Protein AF-A0A6B3HRD9-F1 (afdb_monomer_lite)

Foldseek 3Di:
DDDDPDDDDDDDDDDDQVPDWDWDDDQWQVNDIDIDGPVRQVPADKDWDFAWDDDPVDDIDHGDIDMHHPPVSVCVVTPGHPPDDDD

pLDDT: mean 92.52, std 9.56, range [41.62, 98.31]

Secondary structure (DSSP, 8-state):
-PPP----SSPPPPP-GGG-EEEE-SSBTTSS-EEEEHHHHHTS--EEEEEEEE-TTS-EEEEEEEEE--HHHHHHHSPBPTT----

Structure (mmCIF, N/CA/C/O backbone):
data_AF-A0A6B3HRD9-F1
#
_entry.id   AF-A0A6B3HRD9-F1
#
loop_
_atom_site.group_PDB
_atom_site.id
_atom_site.type_symbol
_atom_site.label_atom_id
_atom_site.label_alt_id
_atom_site.label_comp_id
_atom_site.label_asym_id
_atom_site.label_entity_id
_atom_site.label_seq_id
_atom_site.pdbx_PDB_ins_code
_atom_site.Cartn_x
_atom_site.Cartn_y
_atom_site.Cartn_z
_atom_site.occupancy
_atom_site.B_iso_or_equiv
_atom_site.auth_seq_id
_atom_site.auth_comp_id
_atom_site.auth_asym_id
_atom_site.auth_atom_id
_atom_site.pdbx_PDB_model_num
ATOM 1 N N . MET A 1 1 ? 19.978 -7.762 -20.839 1.00 41.62 1 MET A N 1
ATOM 2 C CA . MET A 1 1 ? 18.679 -7.280 -20.325 1.00 41.62 1 MET A CA 1
ATOM 3 C C . MET A 1 1 ? 18.976 -6.189 -19.316 1.00 41.62 1 MET A C 1
ATOM 5 O O . MET A 1 1 ? 19.665 -6.478 -18.347 1.00 41.62 1 MET A O 1
ATOM 9 N N . ALA A 1 2 ? 18.589 -4.943 -19.584 1.00 56.19 2 ALA A N 1
ATOM 10 C CA . ALA A 1 2 ? 18.756 -3.878 -18.599 1.00 56.19 2 ALA A CA 1
ATOM 11 C C . ALA A 1 2 ? 17.741 -4.119 -17.471 1.00 56.19 2 ALA A C 1
ATOM 13 O O . ALA A 1 2 ? 16.549 -4.246 -17.743 1.00 56.19 2 ALA A O 1
ATOM 14 N N . GLY A 1 3 ? 18.224 -4.286 -16.238 1.00 59.44 3 GLY A N 1
ATOM 15 C CA . GLY A 1 3 ? 17.369 -4.404 -15.057 1.00 59.44 3 GLY A CA 1
ATOM 16 C C . GLY A 1 3 ? 16.576 -3.119 -14.812 1.00 59.44 3 GLY A C 1
ATOM 17 O O . GLY A 1 3 ? 16.858 -2.078 -15.406 1.00 59.44 3 GLY A O 1
ATOM 18 N N . TRP A 1 4 ? 15.570 -3.191 -13.945 1.00 67.50 4 TRP A N 1
ATOM 19 C CA . TRP A 1 4 ? 14.733 -2.035 -13.637 1.00 67.50 4 TRP A CA 1
ATOM 20 C C . TRP A 1 4 ? 15.543 -0.915 -12.976 1.00 67.50 4 TRP A C 1
ATOM 22 O O . TRP A 1 4 ? 16.401 -1.204 -12.137 1.00 67.50 4 TRP A O 1
ATOM 32 N N . PRO A 1 5 ? 15.278 0.359 -13.314 1.00 72.06 5 PRO A N 1
ATOM 33 C CA . PRO A 1 5 ? 15.857 1.473 -12.583 1.00 72.06 5 PRO A CA 1
ATOM 34 C C . PRO A 1 5 ? 15.348 1.432 -11.138 1.00 72.06 5 PRO A C 1
ATOM 36 O O . PRO A 1 5 ? 14.171 1.656 -10.865 1.00 72.06 5 PRO A O 1
ATOM 39 N N . VAL A 1 6 ? 16.242 1.096 -10.210 1.00 79.81 6 VAL A N 1
ATOM 40 C CA . VAL A 1 6 ? 15.945 1.066 -8.776 1.00 79.81 6 VAL A CA 1
ATOM 41 C C . VAL A 1 6 ? 16.152 2.466 -8.210 1.00 79.81 6 VAL A C 1
ATOM 43 O O . VAL A 1 6 ? 17.221 3.050 -8.374 1.00 79.81 6 VAL A O 1
ATOM 46 N N . SER A 1 7 ? 15.147 2.985 -7.508 1.00 83.38 7 SER A N 1
ATOM 47 C CA . SER A 1 7 ? 15.263 4.204 -6.708 1.00 83.38 7 SER A CA 1
ATOM 48 C C . SER A 1 7 ? 15.041 3.859 -5.240 1.00 83.38 7 SER A C 1
ATOM 50 O O . SER A 1 7 ? 14.038 3.238 -4.892 1.00 83.38 7 SER A O 1
ATOM 52 N N . HIS A 1 8 ? 15.984 4.231 -4.378 1.00 85.25 8 HIS A N 1
ATOM 53 C CA . HIS A 1 8 ? 15.853 4.086 -2.933 1.00 85.25 8 HIS A CA 1
ATOM 54 C C . HIS A 1 8 ? 16.319 5.368 -2.242 1.00 85.25 8 HIS A C 1
ATOM 56 O O . HIS A 1 8 ? 17.329 5.966 -2.611 1.00 85.25 8 HIS A O 1
ATOM 62 N N . CYS A 1 9 ? 15.584 5.788 -1.215 1.00 84.00 9 CYS A N 1
ATOM 63 C CA . CYS A 1 9 ? 16.018 6.852 -0.323 1.00 84.00 9 CYS A CA 1
ATOM 64 C C . CYS A 1 9 ? 16.625 6.204 0.928 1.00 84.00 9 CYS A C 1
ATOM 66 O O . CYS A 1 9 ? 15.910 5.593 1.719 1.00 84.00 9 CYS A O 1
ATOM 68 N N . GLY A 1 10 ? 17.948 6.296 1.084 1.00 91.12 10 GLY A N 1
ATOM 69 C CA . GLY A 1 10 ? 18.672 5.674 2.199 1.00 91.12 10 GLY A CA 1
ATOM 70 C C . GLY A 1 10 ? 18.988 4.182 1.998 1.00 91.12 10 GLY A C 1
ATOM 71 O O . GLY A 1 10 ? 18.827 3.655 0.895 1.00 91.12 10 GLY A O 1
ATOM 72 N N . PRO A 1 11 ? 19.510 3.498 3.033 1.00 93.69 11 PRO A N 1
ATOM 73 C CA . PRO A 1 11 ? 19.888 2.090 2.951 1.00 93.69 11 PRO A CA 1
ATOM 74 C C . PRO A 1 11 ? 18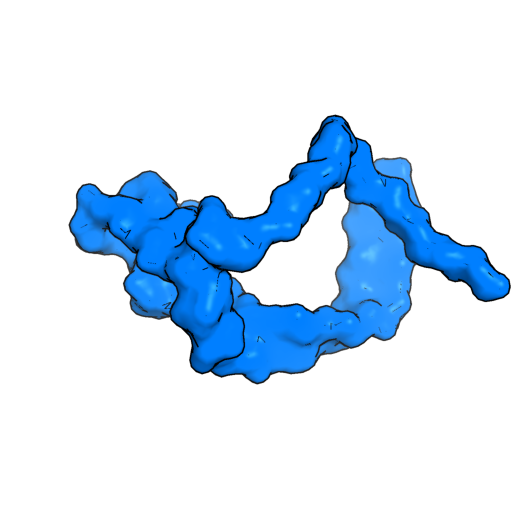.661 1.174 2.865 1.00 93.69 11 PRO A C 1
ATOM 76 O O . PRO A 1 11 ? 17.675 1.371 3.572 1.00 93.69 11 PRO A O 1
ATOM 79 N N . VAL A 1 12 ? 18.750 0.119 2.052 1.00 93.38 12 VAL A N 1
ATOM 80 C CA . VAL A 1 12 ? 17.707 -0.914 1.980 1.00 93.38 12 VAL A CA 1
ATOM 81 C C . VAL A 1 12 ? 17.756 -1.769 3.256 1.00 93.38 12 VAL A C 1
ATOM 83 O O . VAL A 1 12 ? 18.796 -2.376 3.540 1.00 93.38 12 VAL A O 1
ATOM 86 N N . PRO A 1 13 ? 16.673 -1.834 4.050 1.00 92.38 13 PRO A N 1
ATOM 87 C CA . PRO A 1 13 ? 16.668 -2.602 5.287 1.00 92.38 13 PRO A CA 1
ATOM 88 C C . PRO A 1 13 ? 16.758 -4.107 5.009 1.00 92.38 13 PRO A C 1
ATOM 90 O O . PRO A 1 13 ? 16.184 -4.625 4.052 1.00 92.38 13 PRO A O 1
ATOM 93 N N . ARG A 1 14 ? 17.453 -4.842 5.887 1.00 95.12 14 ARG A N 1
ATOM 94 C CA . ARG A 1 14 ? 17.449 -6.312 5.851 1.00 95.12 14 ARG A CA 1
ATOM 95 C C . ARG A 1 14 ? 16.114 -6.832 6.374 1.00 95.12 14 ARG A C 1
ATOM 97 O O . ARG A 1 14 ? 15.807 -6.649 7.551 1.00 95.12 14 ARG A O 1
ATOM 104 N N . PHE A 1 15 ? 15.364 -7.513 5.517 1.00 95.62 15 PHE A N 1
ATOM 105 C CA . PHE A 1 15 ? 14.092 -8.122 5.884 1.00 95.62 15 PHE A CA 1
ATOM 106 C C . PHE A 1 15 ? 14.287 -9.322 6.825 1.00 95.62 15 PHE A C 1
ATOM 108 O O . PHE A 1 15 ? 15.168 -10.154 6.606 1.00 95.62 15 PHE A O 1
ATOM 115 N N . ARG A 1 16 ? 13.475 -9.388 7.887 1.00 96.56 16 ARG A N 1
ATOM 116 C CA . ARG A 1 16 ? 13.414 -10.502 8.844 1.00 96.56 16 ARG A CA 1
ATOM 117 C C . ARG A 1 16 ? 11.951 -10.729 9.243 1.00 96.56 16 ARG A C 1
ATOM 119 O O . ARG A 1 16 ? 11.453 -9.939 10.051 1.00 96.56 16 ARG A O 1
ATOM 126 N N . PRO A 1 17 ? 11.257 -11.731 8.677 1.00 96.56 17 PRO A N 1
ATOM 127 C CA . PRO A 1 17 ? 9.812 -11.883 8.855 1.00 96.56 17 PRO A CA 1
ATOM 128 C C . PRO A 1 17 ? 9.415 -12.098 10.321 1.00 96.56 17 PRO A C 1
ATOM 130 O O . PRO A 1 17 ? 8.366 -11.628 10.743 1.00 96.56 17 PRO A O 1
ATOM 133 N N . GLU A 1 18 ? 10.290 -12.692 11.135 1.00 96.38 18 GLU A N 1
ATOM 134 C CA . GLU A 1 18 ? 10.033 -13.012 12.548 1.00 96.38 18 GLU A CA 1
ATOM 135 C C . GLU A 1 18 ? 9.992 -11.771 13.452 1.00 96.38 18 GLU A C 1
ATOM 137 O O . GLU A 1 18 ? 9.562 -11.842 14.600 1.00 96.38 18 GLU A O 1
ATOM 142 N N . ARG A 1 19 ? 10.505 -10.636 12.965 1.00 95.50 19 ARG A N 1
ATOM 143 C CA . ARG A 1 19 ? 10.537 -9.352 13.686 1.00 95.50 19 ARG A CA 1
ATOM 144 C C . ARG A 1 19 ? 9.804 -8.240 12.946 1.00 95.50 19 ARG A C 1
ATOM 146 O O . ARG A 1 19 ? 9.884 -7.087 13.361 1.00 95.50 19 ARG A O 1
ATOM 153 N N . TRP A 1 20 ? 9.160 -8.572 11.835 1.00 97.69 20 TRP A N 1
ATOM 154 C CA . TRP A 1 20 ? 8.443 -7.618 11.012 1.00 97.69 20 TRP A CA 1
ATOM 155 C C . TRP A 1 20 ? 6.961 -7.627 11.376 1.00 97.69 20 TRP A C 1
ATOM 157 O O . TRP A 1 20 ? 6.366 -8.689 11.564 1.00 97.69 20 TRP A O 1
ATOM 167 N N . ASP A 1 21 ? 6.363 -6.443 11.427 1.00 97.50 21 ASP A N 1
ATOM 168 C CA . ASP A 1 21 ? 4.927 -6.269 11.551 1.00 97.50 21 ASP A CA 1
ATOM 169 C C . ASP A 1 21 ? 4.403 -5.143 10.644 1.00 97.50 21 ASP A C 1
ATOM 171 O O . ASP A 1 21 ? 5.066 -4.129 10.408 1.00 97.50 21 ASP A O 1
ATOM 175 N N . LEU A 1 22 ? 3.183 -5.325 10.130 1.00 97.56 22 LEU A N 1
ATOM 176 C CA . LEU A 1 22 ? 2.412 -4.252 9.509 1.00 97.56 22 LEU A CA 1
ATOM 177 C C . LEU A 1 22 ? 1.632 -3.534 10.600 1.00 97.56 22 LEU A C 1
ATOM 179 O O . LEU A 1 22 ? 0.749 -4.134 11.213 1.00 97.56 22 LEU A O 1
ATOM 183 N N . LYS A 1 23 ? 1.901 -2.242 10.790 1.00 97.50 23 LYS A N 1
ATOM 184 C CA . LYS A 1 23 ? 1.157 -1.405 11.735 1.00 97.50 23 LYS A CA 1
ATOM 185 C C . LYS A 1 23 ? 0.268 -0.409 11.019 1.00 97.50 23 LYS A C 1
ATOM 187 O O . LYS A 1 23 ? 0.739 0.348 10.176 1.00 97.50 23 LYS A O 1
ATOM 192 N N . VAL A 1 24 ? -0.988 -0.345 11.445 1.00 97.56 24 VAL A N 1
ATOM 193 C CA . VAL A 1 24 ? -1.912 0.742 11.105 1.00 97.56 24 VAL A CA 1
ATOM 194 C C . VAL A 1 24 ? -2.252 1.485 12.389 1.00 97.56 24 VAL A C 1
ATOM 196 O O . VAL A 1 24 ? -2.749 0.898 13.349 1.00 97.56 24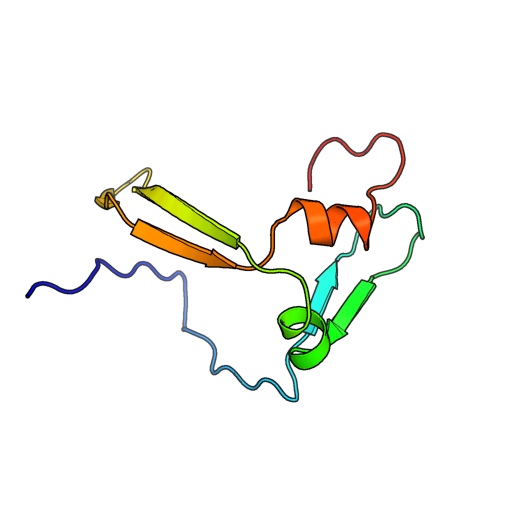 VAL A O 1
ATOM 199 N N . PHE A 1 25 ? -1.948 2.777 12.427 1.00 95.94 25 PHE A N 1
ATOM 200 C CA . PHE A 1 25 ? -2.069 3.627 13.610 1.00 95.94 25 PHE A CA 1
ATOM 201 C C . PHE A 1 25 ? -2.561 5.027 13.223 1.00 95.94 25 PHE A C 1
ATOM 203 O O . PHE A 1 25 ? -2.725 5.333 12.047 1.00 95.94 25 PHE A O 1
ATOM 210 N N . GLY A 1 26 ? -2.823 5.873 14.222 1.00 94.62 26 GLY A N 1
ATOM 211 C CA . GLY A 1 26 ? -3.457 7.180 14.037 1.00 94.62 26 GLY A CA 1
ATOM 212 C C . GLY A 1 26 ? -4.940 7.144 14.406 1.00 94.62 26 GLY A C 1
ATOM 213 O O . GLY A 1 26 ? -5.341 6.414 15.315 1.00 94.62 26 GLY A O 1
ATOM 214 N N . ALA A 1 27 ? -5.757 7.943 13.717 1.00 96.00 27 ALA A N 1
ATOM 215 C CA . ALA A 1 27 ? -7.191 8.052 13.973 1.00 96.00 27 ALA A CA 1
ATOM 216 C C . ALA A 1 27 ? -7.966 6.873 13.354 1.00 96.00 27 ALA A C 1
ATOM 218 O O . ALA A 1 27 ? -8.668 7.020 12.356 1.00 96.00 27 ALA A O 1
ATOM 219 N N . THR A 1 28 ? -7.836 5.685 13.942 1.00 96.94 28 THR A N 1
ATOM 220 C CA . THR A 1 28 ? -8.655 4.516 13.589 1.00 96.94 28 THR A CA 1
ATOM 221 C C . THR A 1 28 ? -9.928 4.488 14.429 1.00 96.94 28 THR A C 1
ATOM 223 O O . THR A 1 28 ? -9.981 5.018 15.541 1.00 96.94 28 THR A O 1
ATOM 226 N N . ARG A 1 29 ? -10.974 3.822 13.935 1.00 96.44 29 ARG A N 1
ATOM 227 C CA . ARG A 1 29 ? -12.255 3.683 14.646 1.00 96.44 29 ARG A CA 1
ATOM 228 C C . ARG A 1 29 ? -12.104 3.050 16.033 1.00 96.44 29 ARG A C 1
ATOM 230 O O . ARG A 1 29 ? -12.907 3.319 16.917 1.00 96.44 29 ARG A O 1
ATOM 237 N N . GLN A 1 30 ? -11.101 2.194 16.216 1.00 91.62 30 GLN A N 1
ATOM 238 C CA . GLN A 1 30 ? -10.857 1.470 17.466 1.00 91.62 30 GLN A CA 1
ATOM 239 C C . GLN A 1 30 ? -9.943 2.233 18.438 1.00 91.62 30 GLN A C 1
ATOM 241 O O . GLN A 1 30 ? -9.659 1.708 19.514 1.00 91.62 30 GLN A O 1
ATOM 246 N N . ALA A 1 31 ? -9.484 3.439 18.065 1.00 88.69 31 ALA A N 1
ATOM 247 C CA . ALA A 1 31 ? -8.604 4.309 18.851 1.00 88.69 31 ALA A CA 1
ATOM 248 C C . ALA A 1 31 ? -7.352 3.604 19.416 1.00 88.69 31 ALA A C 1
ATOM 250 O O . ALA A 1 31 ? -6.804 4.007 20.441 1.00 88.69 31 ALA A O 1
ATOM 251 N N . ARG A 1 32 ? -6.893 2.540 18.744 1.00 92.38 32 ARG A N 1
ATOM 252 C CA . ARG A 1 32 ? -5.672 1.797 19.066 1.00 92.38 32 ARG A CA 1
ATOM 253 C C . ARG A 1 32 ? -4.971 1.345 17.781 1.00 92.38 32 ARG A C 1
ATOM 255 O O . ARG A 1 32 ? -5.652 1.150 16.769 1.00 92.38 32 ARG A O 1
ATOM 262 N N . PRO A 1 33 ? -3.642 1.150 17.808 1.00 93.88 33 PRO A N 1
ATOM 263 C CA . PRO A 1 33 ? -2.927 0.565 16.685 1.00 93.88 33 PRO A CA 1
ATOM 264 C C . PRO A 1 33 ? -3.393 -0.864 16.401 1.00 93.88 33 PRO A C 1
ATOM 266 O O . PRO A 1 33 ? -3.649 -1.644 17.320 1.00 93.88 33 PRO A O 1
ATOM 269 N N . HIS A 1 34 ? -3.444 -1.205 15.122 1.00 97.31 34 HIS A N 1
ATOM 270 C CA . HIS A 1 34 ? -3.544 -2.574 14.643 1.00 97.31 34 HIS A CA 1
ATOM 271 C C . HIS A 1 34 ? -2.149 -3.044 14.245 1.00 97.31 34 HIS A C 1
ATOM 273 O O . HIS A 1 34 ? -1.383 -2.263 13.677 1.00 97.31 34 HIS A O 1
ATOM 279 N N . SER A 1 35 ? -1.823 -4.296 14.553 1.00 97.75 35 SER A N 1
ATOM 280 C CA . SER A 1 35 ? -0.549 -4.906 14.187 1.00 97.75 35 SER A CA 1
ATOM 281 C C . SER A 1 35 ? -0.793 -6.326 13.706 1.00 97.75 35 SER A C 1
ATOM 283 O O . SER A 1 35 ? -1.549 -7.052 14.350 1.00 97.75 35 SER A O 1
ATOM 285 N N . TRP A 1 36 ? -0.145 -6.704 12.610 1.00 98.25 36 TRP A N 1
ATOM 286 C CA . TRP A 1 36 ? -0.151 -8.064 12.079 1.00 98.25 36 TRP A CA 1
ATOM 287 C C . TRP A 1 36 ? 1.280 -8.501 11.800 1.00 98.25 36 TRP A C 1
ATOM 289 O O . TRP A 1 36 ? 2.062 -7.750 11.214 1.00 98.25 36 TRP A O 1
ATOM 299 N N . SER A 1 37 ? 1.606 -9.721 12.197 1.00 98.31 37 SER A N 1
ATOM 300 C CA . SER A 1 37 ? 2.838 -10.407 11.820 1.00 98.31 37 SER A CA 1
ATOM 301 C C . SER A 1 37 ? 2.893 -10.665 10.314 1.00 98.31 37 SER A C 1
ATOM 303 O O . SER A 1 37 ? 1.887 -10.606 9.601 1.00 98.31 37 SER A O 1
ATOM 305 N N . TRP A 1 38 ? 4.085 -10.995 9.819 1.00 97.81 38 TRP A N 1
ATOM 306 C CA . TRP A 1 38 ? 4.270 -11.390 8.424 1.00 97.81 38 TRP A CA 1
ATOM 307 C C . TRP A 1 38 ? 3.341 -12.540 7.995 1.00 97.81 38 TRP A C 1
ATOM 309 O O . TRP A 1 38 ? 2.736 -12.483 6.921 1.00 97.81 38 TRP A O 1
ATOM 319 N N . ASP A 1 39 ? 3.179 -13.554 8.844 1.00 97.88 39 ASP A N 1
ATOM 320 C CA . ASP A 1 39 ? 2.346 -14.723 8.543 1.00 97.88 39 ASP A CA 1
ATOM 321 C C . ASP A 1 39 ? 0.857 -14.349 8.475 1.00 97.88 39 ASP A C 1
ATOM 323 O O . ASP A 1 39 ? 0.150 -14.763 7.557 1.00 97.88 39 ASP A O 1
ATOM 327 N N . GLU A 1 40 ? 0.385 -13.486 9.378 1.00 98.06 40 GLU A N 1
ATOM 328 C CA . GLU A 1 40 ? -0.996 -12.985 9.349 1.00 98.06 40 GLU A CA 1
ATOM 329 C C . GLU A 1 40 ? -1.274 -12.143 8.100 1.00 98.06 40 GLU A C 1
ATOM 331 O O . GLU A 1 40 ? -2.327 -12.288 7.479 1.00 98.06 40 GLU A O 1
ATOM 336 N N . VAL A 1 41 ? -0.326 -11.289 7.700 1.00 97.00 41 VAL A N 1
ATOM 337 C CA . VAL A 1 41 ? -0.447 -10.480 6.480 1.00 97.00 41 VAL A CA 1
ATOM 338 C C . VAL A 1 41 ? -0.470 -11.375 5.243 1.00 97.00 41 VAL A C 1
ATOM 340 O O . VAL A 1 41 ? -1.323 -11.202 4.375 1.00 97.00 41 VAL A O 1
ATOM 343 N N . THR A 1 42 ? 0.423 -12.360 5.149 1.00 95.50 42 THR A N 1
ATOM 344 C CA . THR A 1 42 ? 0.512 -13.231 3.965 1.00 95.50 42 THR A CA 1
ATOM 345 C C . THR A 1 42 ? -0.649 -14.216 3.823 1.00 95.50 42 THR A C 1
ATOM 347 O O . THR A 1 42 ? -0.881 -14.700 2.713 1.00 95.50 42 THR 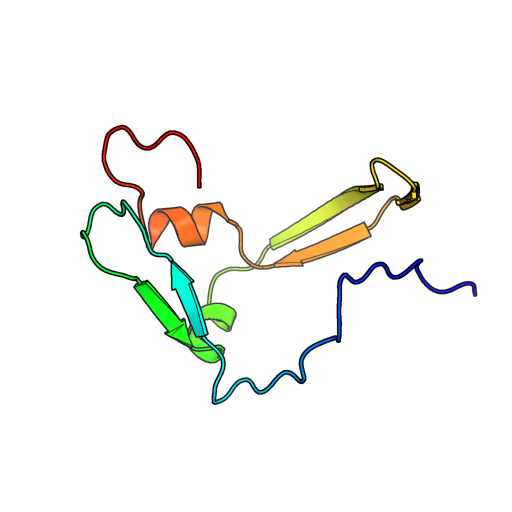A O 1
ATOM 350 N N . ALA A 1 43 ? -1.414 -14.452 4.891 1.00 97.50 43 ALA A N 1
ATOM 351 C CA . ALA A 1 43 ? -2.660 -15.214 4.858 1.00 97.50 43 ALA A CA 1
ATOM 352 C C . ALA A 1 43 ? -3.859 -14.431 4.277 1.00 97.50 43 ALA A C 1
ATOM 354 O O . ALA A 1 43 ? -4.898 -15.029 3.987 1.00 97.50 43 ALA A O 1
ATOM 355 N N . LEU A 1 44 ? -3.752 -13.107 4.104 1.00 98.06 44 LEU A N 1
ATOM 356 C CA . LEU A 1 44 ? -4.837 -12.288 3.554 1.00 98.06 44 LEU A CA 1
ATOM 357 C C . LEU A 1 44 ? -5.054 -12.543 2.047 1.00 98.06 44 LEU A C 1
ATOM 359 O O . LEU A 1 44 ? -4.108 -12.887 1.335 1.00 98.06 44 LEU A O 1
ATOM 363 N N . PRO A 1 45 ? -6.279 -12.324 1.519 1.00 97.00 45 PRO A N 1
ATOM 364 C CA . PRO A 1 45 ? -6.562 -12.466 0.093 1.00 97.00 45 PRO A CA 1
ATOM 365 C C . PRO A 1 45 ? -5.659 -11.585 -0.775 1.00 97.00 45 PRO A C 1
ATOM 367 O O . PRO A 1 45 ? -5.452 -10.404 -0.480 1.00 97.00 45 PRO A O 1
ATOM 370 N N . ARG A 1 46 ? -5.162 -12.156 -1.875 1.00 97.44 46 ARG A N 1
ATOM 371 C CA . ARG A 1 46 ? -4.232 -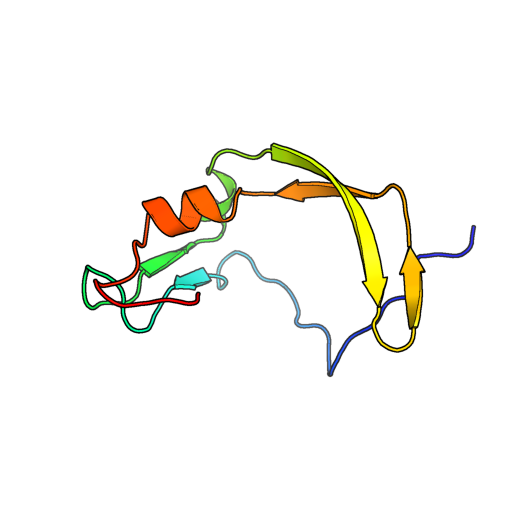11.500 -2.800 1.00 97.44 46 ARG A CA 1
ATOM 372 C C . ARG A 1 46 ? -4.876 -11.298 -4.161 1.00 97.44 46 ARG A C 1
ATOM 374 O O . ARG A 1 46 ? -5.685 -12.113 -4.597 1.00 97.44 46 ARG A O 1
ATOM 381 N N . VAL A 1 47 ? -4.476 -10.232 -4.837 1.00 98.06 47 VAL A N 1
ATOM 382 C CA . VAL A 1 47 ? -4.886 -9.920 -6.208 1.00 98.06 47 VAL A CA 1
ATOM 383 C C . VAL A 1 47 ? -3.660 -9.669 -7.076 1.00 98.06 47 VAL A C 1
ATOM 385 O O . VAL A 1 47 ? -2.607 -9.268 -6.572 1.00 98.06 47 VAL A O 1
ATOM 388 N N . GLY A 1 48 ? -3.816 -9.923 -8.373 1.00 97.94 48 GLY A N 1
ATOM 389 C CA . GLY A 1 48 ? -2.891 -9.488 -9.411 1.00 97.94 48 GLY A CA 1
ATOM 390 C C . GLY A 1 48 ? -3.468 -8.280 -10.146 1.00 97.94 48 GLY A C 1
ATOM 391 O O . GLY A 1 48 ? -4.663 -8.272 -10.443 1.00 97.94 48 GLY A O 1
ATOM 392 N N . VAL A 1 49 ? -2.649 -7.274 -10.442 1.00 97.56 49 VAL A N 1
ATOM 393 C CA . VAL A 1 49 ? -3.033 -6.130 -11.285 1.00 97.56 49 VAL A CA 1
ATOM 394 C C . VAL A 1 49 ? -1.912 -5.796 -12.260 1.00 97.56 49 VAL A C 1
ATOM 396 O O . VAL A 1 49 ? -0.742 -5.903 -11.903 1.00 97.56 49 VAL A O 1
ATOM 399 N N . VAL A 1 50 ? -2.260 -5.370 -13.475 1.00 97.81 50 VAL A N 1
ATOM 400 C CA . VAL A 1 50 ? -1.285 -4.821 -14.427 1.00 97.81 50 VAL A CA 1
ATOM 401 C C . VAL A 1 50 ? -1.344 -3.301 -14.363 1.00 97.81 50 VAL A C 1
ATOM 403 O O . VAL A 1 50 ? -2.415 -2.729 -14.557 1.00 97.81 50 VAL A O 1
ATOM 406 N N . ALA A 1 51 ? -0.219 -2.653 -14.061 1.00 96.44 51 ALA A N 1
ATOM 407 C CA . ALA A 1 51 ? -0.147 -1.198 -13.940 1.00 96.44 51 ALA A CA 1
ATOM 408 C C . ALA A 1 51 ? 1.257 -0.651 -14.225 1.00 96.44 51 ALA A C 1
ATOM 410 O O . ALA A 1 51 ? 2.262 -1.327 -14.006 1.00 96.44 51 ALA A O 1
ATOM 411 N N . ASP A 1 52 ? 1.314 0.607 -14.650 1.00 94.62 52 ASP A N 1
ATOM 412 C CA . ASP A 1 52 ? 2.555 1.332 -14.913 1.00 94.62 52 ASP A CA 1
ATOM 413 C C . ASP A 1 52 ? 3.047 2.061 -13.651 1.00 94.62 52 ASP A C 1
ATOM 415 O O . ASP A 1 52 ? 2.261 2.470 -12.795 1.00 94.62 52 ASP A O 1
ATOM 419 N N . LEU A 1 53 ? 4.361 2.260 -13.546 1.00 92.25 53 LEU A N 1
ATOM 420 C CA . LEU A 1 53 ? 4.995 3.091 -12.525 1.00 92.25 53 LEU A CA 1
ATOM 421 C C . LEU A 1 53 ? 5.587 4.334 -13.191 1.00 92.25 53 LEU A C 1
ATOM 423 O O . LEU A 1 53 ? 6.560 4.251 -13.943 1.00 92.25 53 LEU A O 1
ATOM 427 N N . HIS A 1 54 ? 5.025 5.500 -12.872 1.00 90.88 54 HIS A N 1
ATOM 428 C CA . HIS A 1 54 ? 5.496 6.796 -13.361 1.00 90.88 54 HIS A CA 1
ATOM 429 C C . HIS A 1 54 ? 6.287 7.523 -12.268 1.00 90.88 54 HIS A C 1
ATOM 431 O O . HIS A 1 54 ? 5.722 7.959 -11.264 1.00 90.88 54 HIS A O 1
ATOM 437 N N . CYS A 1 55 ? 7.602 7.675 -12.443 1.00 89.62 55 CYS A N 1
ATOM 438 C CA . CYS A 1 55 ? 8.411 8.488 -11.538 1.00 89.62 55 CYS A CA 1
ATOM 439 C C . CYS A 1 55 ? 8.260 9.977 -11.884 1.00 89.62 55 CYS A C 1
ATOM 441 O O . CYS A 1 55 ? 8.556 10.379 -13.006 1.00 89.62 55 CYS A O 1
ATOM 443 N N . ALA A 1 56 ? 7.873 10.813 -10.914 1.00 90.62 56 ALA A N 1
ATOM 444 C CA . ALA A 1 56 ? 7.649 12.249 -11.131 1.00 90.62 56 ALA A CA 1
ATOM 445 C C . ALA A 1 56 ? 8.883 13.015 -11.652 1.00 90.62 56 ALA A C 1
ATOM 447 O O . ALA A 1 56 ? 8.741 14.048 -12.298 1.00 90.62 56 ALA A O 1
ATOM 448 N N . GLN A 1 57 ? 10.090 12.523 -11.362 1.00 84.81 57 GLN A N 1
ATOM 449 C CA . GLN A 1 57 ? 11.364 13.140 -11.759 1.00 84.81 57 GLN A CA 1
ATOM 450 C C . GLN A 1 57 ? 12.229 12.205 -12.616 1.00 84.81 57 GLN A C 1
ATOM 452 O O . GLN A 1 57 ? 13.403 12.485 -12.848 1.00 84.81 57 GLN A O 1
ATOM 457 N N . GLY A 1 58 ? 11.683 11.066 -13.036 1.00 78.88 58 GLY A N 1
ATOM 458 C CA . GLY A 1 58 ? 12.467 9.983 -13.612 1.00 78.88 58 GLY A CA 1
ATOM 459 C C . GLY A 1 58 ? 11.754 9.299 -14.761 1.00 78.88 58 GLY A C 1
ATOM 460 O O . GLY A 1 58 ? 10.955 9.892 -15.482 1.00 78.88 58 GLY A O 1
ATOM 461 N N . THR A 1 59 ? 12.075 8.028 -14.951 1.00 84.19 59 THR A N 1
ATOM 462 C CA . THR A 1 59 ? 11.516 7.233 -16.037 1.00 84.19 59 THR A CA 1
ATOM 463 C C . THR A 1 59 ? 10.149 6.663 -15.674 1.00 84.19 59 THR A C 1
ATOM 465 O O . THR A 1 59 ? 9.824 6.419 -14.510 1.00 84.19 59 THR A O 1
ATOM 468 N N . THR A 1 60 ? 9.343 6.442 -16.709 1.00 88.81 60 THR A N 1
ATOM 469 C CA . THR A 1 60 ? 8.161 5.585 -16.630 1.00 88.81 60 THR A CA 1
ATOM 470 C C . THR A 1 60 ? 8.567 4.154 -16.956 1.00 88.81 60 THR A C 1
ATOM 472 O O . THR A 1 60 ? 9.332 3.932 -17.896 1.00 88.81 60 THR A O 1
ATOM 475 N N . SER A 1 61 ? 8.034 3.198 -16.204 1.00 88.19 61 SER A N 1
ATOM 476 C CA . SER A 1 61 ? 8.170 1.770 -16.466 1.00 88.19 61 SER A CA 1
ATOM 477 C C . SER A 1 61 ? 6.771 1.161 -16.584 1.00 88.19 61 SER A C 1
ATOM 479 O O . SER A 1 61 ? 5.937 1.376 -15.706 1.00 88.19 61 SER A O 1
ATOM 481 N N . THR A 1 62 ? 6.484 0.486 -17.699 1.00 92.94 62 THR A N 1
ATOM 482 C CA . THR A 1 62 ? 5.117 0.094 -18.083 1.00 92.94 62 THR A CA 1
ATOM 483 C C . THR A 1 62 ? 4.886 -1.417 -18.064 1.00 92.94 62 THR A C 1
ATOM 485 O O . THR A 1 62 ? 5.832 -2.204 -18.123 1.00 92.94 62 THR A O 1
ATOM 488 N N . GLY A 1 63 ? 3.616 -1.827 -18.002 1.00 93.44 63 GLY A N 1
ATOM 489 C CA . GLY A 1 63 ? 3.181 -3.215 -18.166 1.00 93.44 63 GLY A CA 1
ATOM 490 C C . GLY A 1 63 ? 3.563 -4.139 -17.011 1.00 93.44 63 GLY A C 1
ATOM 491 O O . GLY A 1 63 ? 3.769 -5.331 -17.231 1.00 93.44 63 GLY A O 1
ATOM 492 N N . HIS A 1 64 ? 3.692 -3.616 -15.789 1.00 92.56 64 HIS A N 1
ATOM 493 C CA . HIS A 1 64 ? 4.085 -4.439 -14.648 1.00 92.56 64 HIS A CA 1
ATOM 494 C C . HIS A 1 64 ? 2.921 -5.247 -14.103 1.00 92.56 64 HIS A C 1
ATOM 496 O O . HIS A 1 64 ? 1.868 -4.693 -13.797 1.00 92.56 64 HIS A O 1
ATOM 502 N N . GLU A 1 65 ? 3.164 -6.534 -13.880 1.00 96.25 65 GLU A N 1
ATOM 503 C CA . GLU A 1 65 ? 2.313 -7.386 -13.058 1.00 96.25 65 GLU A CA 1
ATOM 504 C C . GLU A 1 65 ? 2.665 -7.198 -11.576 1.00 96.25 65 GLU A C 1
ATOM 506 O O . GLU A 1 65 ? 3.765 -7.526 -11.125 1.00 96.25 65 GLU A O 1
ATOM 511 N N . TRP A 1 66 ? 1.718 -6.672 -10.807 1.00 96.19 66 TRP A N 1
ATOM 512 C CA . TRP A 1 66 ? 1.819 -6.493 -9.363 1.00 96.19 66 TRP A CA 1
ATOM 513 C C . TRP A 1 66 ? 0.980 -7.542 -8.649 1.00 96.19 66 TRP A C 1
ATOM 515 O O . TRP A 1 66 ? -0.170 -7.768 -9.016 1.00 96.19 66 TRP A O 1
ATOM 525 N N . PHE A 1 67 ? 1.519 -8.117 -7.574 1.00 97.06 67 PHE A N 1
ATOM 526 C CA . PHE A 1 67 ? 0.810 -9.078 -6.731 1.00 97.06 67 PHE A CA 1
ATOM 527 C C . PHE A 1 67 ? 0.853 -8.636 -5.277 1.00 97.06 67 PHE A C 1
ATOM 529 O O . PHE A 1 67 ? 1.929 -8.445 -4.708 1.00 97.06 67 PHE A O 1
ATOM 536 N N . GLY A 1 68 ? -0.307 -8.528 -4.640 1.00 96.81 68 GLY A N 1
ATOM 537 C CA . GLY A 1 68 ? -0.364 -8.029 -3.272 1.00 96.81 68 GLY A CA 1
ATOM 538 C C . GLY A 1 68 ? -1.737 -8.135 -2.637 1.00 96.81 68 GLY A C 1
ATOM 539 O O . GLY A 1 68 ? -2.672 -8.689 -3.210 1.00 96.81 68 GLY A O 1
ATOM 540 N N . ILE A 1 69 ? -1.828 -7.607 -1.423 1.00 97.88 69 ILE A N 1
ATOM 541 C CA . ILE A 1 69 ? -3.072 -7.518 -0.663 1.00 97.88 69 ILE A CA 1
ATOM 542 C C . ILE A 1 69 ? -3.753 -6.209 -1.067 1.00 97.88 69 ILE A C 1
ATOM 544 O O . ILE A 1 69 ? -3.095 -5.165 -1.031 1.00 97.88 69 ILE A O 1
ATOM 548 N N . PRO A 1 70 ? -5.045 -6.219 -1.441 1.00 97.25 70 PRO A N 1
ATOM 549 C CA . PRO A 1 70 ? -5.763 -4.983 -1.720 1.00 97.25 70 PRO A CA 1
ATOM 550 C C . PRO A 1 70 ? -5.709 -4.043 -0.512 1.00 97.25 70 PRO A C 1
ATOM 552 O O . PRO A 1 70 ? -6.030 -4.460 0.602 1.00 97.25 70 PRO A O 1
ATOM 555 N N . ALA A 1 71 ? -5.378 -2.766 -0.720 1.00 95.94 71 ALA A N 1
ATOM 556 C CA . ALA A 1 71 ? -5.381 -1.768 0.356 1.00 95.94 71 ALA A CA 1
ATOM 557 C C . ALA A 1 71 ? -6.747 -1.701 1.068 1.00 95.94 71 ALA A C 1
ATOM 559 O O . ALA A 1 71 ? -6.821 -1.587 2.289 1.00 95.94 71 ALA A O 1
ATOM 560 N N . GLU A 1 72 ? -7.835 -1.890 0.316 1.00 96.94 72 GLU A N 1
ATOM 561 C CA . GLU A 1 72 ? -9.199 -1.974 0.841 1.00 96.94 72 GLU A CA 1
ATOM 562 C C . GLU A 1 72 ? -9.379 -3.096 1.883 1.00 96.94 72 GLU A C 1
ATOM 564 O O . GLU A 1 72 ? -10.119 -2.933 2.853 1.00 96.94 72 GLU A O 1
ATOM 569 N N . THR A 1 73 ? -8.678 -4.227 1.738 1.00 97.88 73 THR A N 1
ATOM 570 C CA . THR A 1 73 ? -8.695 -5.307 2.737 1.00 97.88 73 THR A CA 1
ATOM 571 C C . THR A 1 73 ? -8.127 -4.825 4.065 1.00 97.88 73 THR A C 1
ATOM 573 O O . THR A 1 73 ? -8.741 -5.067 5.102 1.00 97.88 73 THR A O 1
ATOM 576 N N . ILE A 1 74 ? -7.019 -4.082 4.045 1.00 97.25 74 ILE A N 1
ATOM 577 C CA . ILE A 1 74 ? -6.427 -3.507 5.260 1.00 97.25 74 ILE A CA 1
ATOM 578 C C . ILE A 1 74 ? -7.353 -2.445 5.864 1.00 97.25 74 ILE A C 1
ATOM 580 O O . ILE A 1 74 ? -7.578 -2.456 7.073 1.00 97.25 74 ILE A O 1
ATOM 584 N N . LEU A 1 75 ? -7.972 -1.593 5.040 1.00 96.56 75 LEU A N 1
ATOM 585 C CA . LEU A 1 75 ? -8.923 -0.576 5.507 1.00 96.56 75 LEU A CA 1
ATOM 586 C C . LEU A 1 75 ? -10.185 -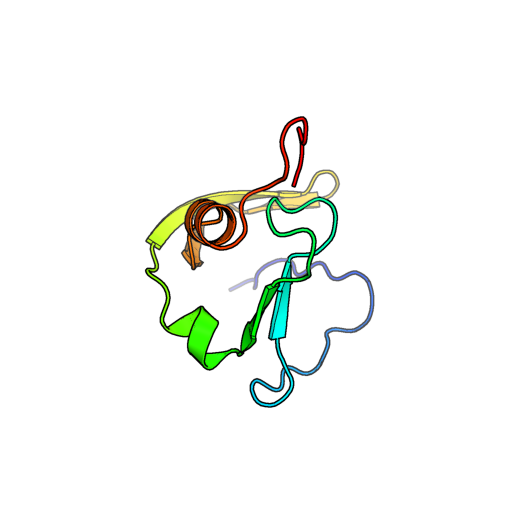1.175 6.135 1.00 96.56 75 LEU A C 1
ATOM 588 O O . LEU A 1 75 ? -10.720 -0.608 7.082 1.00 96.56 75 LEU A O 1
ATOM 592 N N . ARG A 1 76 ? -10.659 -2.336 5.673 1.00 96.88 76 ARG A N 1
ATOM 593 C CA . ARG A 1 76 ? -11.758 -3.050 6.346 1.00 96.88 76 ARG A CA 1
ATOM 594 C C . ARG A 1 76 ? -11.345 -3.613 7.707 1.00 96.88 76 ARG A C 1
ATOM 596 O O . ARG A 1 76 ? -12.160 -3.617 8.626 1.00 96.88 76 ARG A O 1
ATOM 603 N N . LEU A 1 77 ? -10.104 -4.084 7.840 1.00 97.12 77 LEU A N 1
ATOM 604 C CA . LEU A 1 77 ? -9.573 -4.644 9.089 1.00 97.12 77 LEU A CA 1
ATOM 605 C C . LEU A 1 77 ? -9.215 -3.559 10.123 1.00 97.12 77 LEU A C 1
ATOM 607 O O . LEU A 1 77 ? -9.381 -3.775 11.325 1.00 97.12 77 LEU A O 1
ATOM 611 N N . ALA A 1 78 ? -8.764 -2.391 9.661 1.00 97.31 78 ALA A N 1
ATOM 612 C CA . ALA A 1 78 ? -8.463 -1.205 10.463 1.00 97.31 78 ALA A CA 1
ATOM 613 C C . ALA A 1 78 ? -9.188 0.033 9.906 1.00 97.31 78 ALA A C 1
ATOM 615 O O . ALA A 1 78 ? -8.557 0.908 9.308 1.00 97.31 78 ALA A O 1
ATOM 616 N N . PRO A 1 79 ? -10.517 0.129 10.094 1.00 97.38 79 PRO A N 1
ATOM 617 C CA . PRO A 1 79 ? -11.296 1.226 9.539 1.00 97.38 79 PRO A CA 1
ATOM 618 C C . PRO A 1 79 ? -10.861 2.575 10.128 1.00 97.38 79 PRO A C 1
ATOM 620 O O . PRO A 1 79 ? -10.724 2.684 11.356 1.00 97.38 79 PRO A O 1
ATOM 623 N N . PRO A 1 80 ? -10.697 3.621 9.294 1.00 97.31 80 PRO A N 1
ATOM 624 C CA . PRO A 1 80 ? -10.478 4.982 9.770 1.00 97.31 80 PRO A CA 1
ATOM 625 C C . PRO A 1 80 ? -11.618 5.464 10.678 1.00 97.31 80 PRO A C 1
ATOM 627 O O . PRO A 1 80 ? -12.761 5.005 10.581 1.00 97.31 80 PRO A O 1
ATOM 630 N N . ALA A 1 81 ? -11.317 6.388 11.588 1.00 97.50 81 ALA A N 1
ATOM 631 C CA . ALA A 1 81 ? -12.329 7.040 12.412 1.00 97.50 81 ALA A CA 1
ATOM 632 C C . ALA A 1 81 ? -13.255 7.937 11.559 1.00 97.50 81 ALA A C 1
ATOM 634 O O . ALA A 1 81 ? -12.867 8.373 10.471 1.00 97.50 81 ALA A O 1
ATOM 635 N N . PRO A 1 82 ? -14.474 8.255 12.037 1.00 96.62 82 PRO A N 1
ATOM 636 C CA . PRO A 1 82 ? -15.339 9.221 11.364 1.00 96.62 82 PRO A CA 1
ATOM 637 C C . PRO A 1 82 ? -14.620 10.555 11.115 1.00 96.62 82 PRO A C 1
ATOM 639 O O . PRO A 1 82 ? -13.955 11.078 12.006 1.00 96.62 82 PRO A O 1
ATOM 642 N N . GLY A 1 83 ? -14.765 11.105 9.909 1.00 95.38 83 GLY A N 1
ATOM 643 C CA . GLY A 1 83 ? -14.145 12.376 9.516 1.00 95.38 83 GLY A CA 1
ATOM 644 C C . GLY A 1 83 ? -12.706 12.269 8.999 1.00 95.38 83 GLY A C 1
ATOM 645 O O . GLY A 1 83 ? -12.177 13.264 8.508 1.00 95.38 83 GLY A O 1
ATOM 646 N N . VAL A 1 84 ? -12.078 11.090 9.047 1.00 97.12 84 VAL A N 1
ATOM 647 C CA . VAL A 1 84 ? -10.790 10.868 8.375 1.00 97.12 84 VAL A CA 1
ATOM 648 C C . VAL A 1 84 ? -10.994 10.859 6.861 1.00 97.12 84 VAL A C 1
ATOM 650 O O . VAL A 1 84 ? -11.855 10.150 6.346 1.00 97.12 84 VAL A O 1
ATOM 653 N N . THR A 1 85 ? -10.188 11.652 6.156 1.00 96.12 85 THR A N 1
ATOM 654 C CA . THR A 1 85 ? -10.275 11.845 4.699 1.00 96.12 85 THR A CA 1
ATOM 655 C C . THR A 1 85 ? -9.129 11.198 3.924 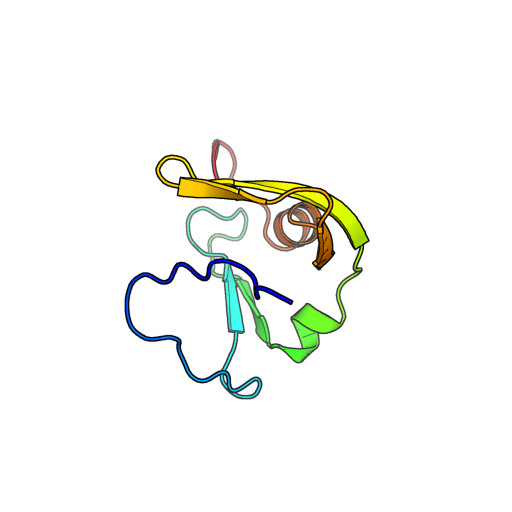1.00 96.12 85 THR A C 1
ATOM 657 O O . THR A 1 85 ? -9.253 11.012 2.719 1.00 96.12 85 THR A O 1
ATOM 660 N N . HIS A 1 86 ? -8.030 10.852 4.600 1.00 95.00 86 HIS A N 1
ATOM 661 C CA . HIS A 1 86 ? -6.813 10.314 3.994 1.00 95.00 86 HIS A CA 1
ATOM 662 C C . HIS A 1 86 ? -6.217 9.227 4.889 1.00 95.00 86 HIS A C 1
ATOM 664 O O . HIS A 1 86 ? -6.362 9.280 6.114 1.00 95.00 86 HIS A O 1
ATOM 670 N N . VAL A 1 87 ? -5.549 8.264 4.260 1.00 91.75 87 VAL A N 1
ATOM 671 C CA . VAL A 1 87 ? -4.875 7.112 4.875 1.00 91.75 87 VAL A CA 1
ATOM 672 C C . VAL A 1 87 ? -3.525 6.889 4.218 1.00 91.75 87 VAL A C 1
ATOM 674 O O . VAL A 1 87 ? -3.395 7.270 3.032 1.00 91.75 87 VAL A O 1
#

Sequence (87 aa):
MAGWPVSHCGPVPRFRPERWDLKVFGATRQARPHSWSWDEVTALPRVGVVADLHCAQGTTSTGHEWFGIPAETILRLAPPAPGVTHV

Radius of gyration: 16.35 Å; chains: 1; bounding box: 35×28×39 Å